Protein AF-A0A7S2K7Q4-F1 (afdb_monomer_lite)

Sequence (132 aa):
QRRAPSAAAPSRSGNSAGKLALTMEGGGFKSLTAFAGLTAGLLLSVEYPKSASLTELFKGVDMISSNSGGTWFAASLAYSEKFETVILNMTKNINESANILYDQILKPFIGNLSEPSNATPAANNGTNGTNG

Organism: NCBI:txid1333877

Radius of gyration: 25.03 Å; chains: 1; bounding box: 107×45×34 Å

InterPro domains:
  IPR002642 Lysophospholipase, catalytic domain [PF01735] (20-98)
  IPR016035 Acyl transferase/acyl hydrolase/lysophospholipase [SSF52151] (17-102)

Structure (mmCIF, N/CA/C/O backbone):
data_AF-A0A7S2K7Q4-F1
#
_entry.id   AF-A0A7S2K7Q4-F1
#
loop_
_atom_site.group_PDB
_atom_site.id
_atom_site.type_symbol
_atom_site.label_atom_id
_atom_site.label_alt_id
_atom_site.label_comp_id
_atom_site.label_asym_id
_atom_site.label_entity_id
_atom_site.label_seq_id
_atom_site.pdbx_PDB_ins_code
_atom_site.Cartn_x
_atom_site.Cartn_y
_atom_site.Cartn_z
_atom_site.occupancy
_atom_site.B_iso_or_equiv
_atom_site.auth_seq_id
_atom_site.auth_comp_id
_atom_site.auth_asym_id
_atom_site.auth_atom_id
_atom_site.pdbx_PDB_model_num
ATOM 1 N N . GLN A 1 1 ? -37.936 -31.068 -12.159 1.00 44.56 1 GLN A N 1
ATOM 2 C CA . GLN A 1 1 ? -36.715 -30.340 -11.751 1.00 44.56 1 GLN A CA 1
ATOM 3 C C . GLN A 1 1 ? -36.929 -29.796 -10.342 1.00 44.56 1 GLN A C 1
ATOM 5 O O . GLN A 1 1 ? -37.774 -28.931 -10.162 1.00 44.56 1 GLN A O 1
ATOM 10 N N . ARG A 1 2 ? -36.271 -30.368 -9.324 1.00 36.44 2 ARG A N 1
ATOM 11 C CA . ARG A 1 2 ? -36.389 -29.917 -7.925 1.00 36.44 2 ARG A CA 1
ATOM 12 C C . ARG A 1 2 ? -35.326 -28.843 -7.671 1.00 36.44 2 ARG A C 1
ATOM 14 O O . ARG A 1 2 ? -34.142 -29.138 -7.787 1.00 36.44 2 ARG A O 1
ATOM 21 N N . ARG A 1 3 ? -35.743 -27.607 -7.372 1.00 40.81 3 ARG A N 1
ATOM 22 C CA . ARG A 1 3 ? -34.853 -26.549 -6.866 1.00 40.81 3 ARG A CA 1
ATOM 23 C C . ARG A 1 3 ? -34.443 -26.910 -5.437 1.00 40.81 3 ARG A C 1
ATOM 25 O O . ARG A 1 3 ? -35.312 -27.160 -4.605 1.00 40.81 3 ARG A O 1
ATOM 32 N N . ALA A 1 4 ? -33.141 -26.957 -5.174 1.00 49.69 4 ALA A N 1
ATOM 33 C CA . ALA A 1 4 ? -32.619 -27.051 -3.818 1.00 49.69 4 ALA A CA 1
ATOM 34 C C . ALA A 1 4 ? -33.010 -25.787 -3.023 1.00 49.69 4 ALA A C 1
ATOM 36 O O . ALA A 1 4 ? -33.030 -24.696 -3.604 1.00 49.69 4 ALA A O 1
ATOM 37 N N . PRO A 1 5 ? -33.333 -25.900 -1.725 1.00 49.00 5 PRO A N 1
ATOM 38 C CA . PRO A 1 5 ? -33.548 -24.734 -0.883 1.00 49.00 5 PRO A CA 1
ATOM 39 C C . PRO A 1 5 ? -32.237 -23.951 -0.749 1.00 49.00 5 PRO A C 1
ATOM 41 O O . PRO A 1 5 ? -31.186 -24.517 -0.449 1.00 49.00 5 PRO A O 1
ATOM 44 N N . SER A 1 6 ? -32.316 -22.642 -0.992 1.00 51.69 6 SER A N 1
ATOM 45 C CA . SER A 1 6 ? -31.250 -21.684 -0.701 1.00 51.69 6 SER A CA 1
ATOM 46 C C . SER A 1 6 ? -30.900 -21.798 0.779 1.00 51.69 6 SER A C 1
ATOM 48 O O . SER A 1 6 ? -31.733 -21.477 1.626 1.00 51.69 6 SER A O 1
ATOM 50 N N . ALA A 1 7 ? -29.694 -22.272 1.094 1.00 52.69 7 ALA A N 1
ATOM 51 C CA . ALA A 1 7 ? -29.189 -22.264 2.458 1.00 52.69 7 ALA A CA 1
ATOM 52 C C . ALA A 1 7 ? -29.197 -20.814 2.958 1.00 52.69 7 ALA A C 1
ATOM 54 O O . ALA A 1 7 ? -28.501 -19.954 2.416 1.00 52.69 7 ALA A O 1
ATOM 55 N N . ALA A 1 8 ? -30.048 -20.532 3.942 1.00 51.97 8 ALA A N 1
ATOM 56 C CA . ALA A 1 8 ? -30.050 -19.262 4.641 1.00 51.97 8 ALA A CA 1
ATOM 57 C C . ALA A 1 8 ? -28.658 -19.050 5.250 1.00 51.97 8 ALA A C 1
ATOM 59 O O . ALA A 1 8 ? -28.123 -19.946 5.908 1.00 51.97 8 ALA A O 1
ATOM 60 N N . ALA A 1 9 ? -28.064 -17.882 5.002 1.00 57.69 9 ALA A N 1
ATOM 61 C CA . ALA A 1 9 ? -26.816 -17.498 5.640 1.00 57.69 9 ALA A CA 1
ATOM 62 C C . ALA A 1 9 ? -26.990 -17.589 7.169 1.00 57.69 9 ALA A C 1
ATOM 64 O O . ALA A 1 9 ? -28.010 -17.122 7.685 1.00 57.69 9 ALA A O 1
ATOM 65 N N . PRO A 1 10 ? -26.046 -18.202 7.903 1.00 47.94 10 PRO A N 1
ATOM 66 C CA . PRO A 1 10 ? -26.186 -18.377 9.339 1.00 47.94 10 PRO A CA 1
ATOM 67 C C . PRO A 1 10 ? -26.293 -17.008 10.018 1.00 47.94 10 PRO A C 1
ATOM 69 O O . PRO A 1 10 ? -25.402 -16.165 9.892 1.00 47.94 10 PRO A O 1
ATOM 72 N N . SER A 1 11 ? -27.390 -16.787 10.746 1.00 48.78 11 SER A N 1
ATOM 73 C CA . SER A 1 11 ? -27.552 -15.611 11.595 1.00 48.78 11 SER A CA 1
ATOM 74 C C . SER A 1 11 ? -26.473 -15.648 12.678 1.00 48.78 11 SER A C 1
ATOM 76 O O . SER A 1 11 ? -26.489 -16.535 13.535 1.00 48.78 11 SER A O 1
ATOM 78 N N . ARG A 1 12 ? -25.520 -14.710 12.641 1.00 52.50 12 ARG A N 1
ATOM 79 C CA . ARG A 1 12 ? -24.492 -14.551 13.680 1.00 52.50 12 ARG A CA 1
ATOM 80 C C . ARG A 1 12 ? -25.139 -14.059 14.979 1.00 52.50 12 ARG A C 1
ATOM 82 O O . ARG A 1 12 ? -25.158 -12.869 15.265 1.00 52.50 12 ARG A O 1
ATOM 89 N N . SER A 1 13 ? -25.686 -14.991 15.751 1.00 58.94 13 SER A N 1
ATOM 90 C CA . SER A 1 13 ? -26.012 -14.811 17.163 1.00 58.94 13 SER A CA 1
ATOM 91 C C . SER A 1 13 ? -24.811 -15.283 17.982 1.00 58.94 13 SER A C 1
ATOM 93 O O . SER A 1 13 ? -24.521 -16.477 18.025 1.00 58.94 13 SER A O 1
ATOM 95 N N . GLY A 1 14 ? -24.071 -14.337 18.564 1.00 44.91 14 GLY A N 1
ATOM 96 C CA . GLY A 1 14 ? -22.917 -14.612 19.420 1.00 44.91 14 GLY A CA 1
ATOM 97 C C . GLY A 1 14 ? -21.877 -13.499 19.346 1.00 44.91 14 GLY A C 1
ATOM 98 O O . GLY A 1 14 ? -21.158 -13.376 18.361 1.00 44.91 14 GLY A O 1
ATOM 99 N N . ASN A 1 15 ? -21.790 -12.694 20.402 1.00 55.94 15 ASN A N 1
ATOM 100 C CA . ASN A 1 15 ? -20.829 -11.606 20.571 1.00 55.94 15 ASN A CA 1
ATOM 101 C C . ASN A 1 15 ? -19.417 -12.150 20.879 1.00 55.94 15 ASN A C 1
ATOM 103 O O . ASN A 1 15 ? -18.877 -11.961 21.963 1.00 55.94 15 ASN A O 1
ATOM 107 N N . SER A 1 16 ? -18.839 -12.880 19.930 1.00 53.38 16 SER A N 1
ATOM 108 C CA . SER A 1 16 ? -17.393 -13.054 19.800 1.00 53.38 16 SER A CA 1
ATOM 109 C C . SER A 1 16 ? -17.029 -12.340 18.510 1.00 53.38 16 SER A C 1
ATOM 111 O O . SER A 1 16 ? -17.285 -12.853 17.424 1.00 53.38 16 SER A O 1
ATOM 113 N N . ALA A 1 17 ? -16.532 -11.106 18.623 1.00 67.44 17 ALA A N 1
ATOM 114 C CA . ALA A 1 17 ? -16.019 -10.364 17.480 1.00 67.44 17 ALA A CA 1
ATOM 115 C C . ALA A 1 17 ? -14.967 -11.246 16.788 1.00 67.44 17 ALA A C 1
ATOM 117 O O . ALA A 1 17 ? -13.890 -11.488 17.331 1.00 67.44 17 ALA A O 1
ATOM 118 N N . GLY A 1 18 ? -15.340 -11.851 15.658 1.00 78.81 18 GLY A N 1
ATOM 119 C CA . GLY A 1 18 ? -14.449 -12.734 14.920 1.00 78.81 18 GLY A CA 1
ATOM 120 C C . GLY A 1 18 ? -13.243 -11.934 14.452 1.00 78.81 18 GLY A C 1
ATOM 121 O O . GLY A 1 18 ? -13.416 -10.818 13.969 1.00 78.81 18 GLY A O 1
ATOM 122 N N . LYS A 1 19 ? -12.041 -12.500 14.595 1.00 89.88 19 LYS A N 1
ATOM 123 C CA . LYS A 1 19 ? -10.827 -11.837 14.123 1.00 89.88 19 LYS A CA 1
ATOM 124 C C . LYS A 1 19 ? -10.813 -11.789 12.599 1.00 89.88 19 LYS A C 1
ATOM 126 O O . LYS A 1 19 ? -11.023 -12.824 11.960 1.00 89.88 19 LYS A O 1
ATOM 131 N N . LEU A 1 20 ? -10.560 -10.621 12.020 1.00 92.62 20 LEU A N 1
ATOM 132 C CA . LEU A 1 20 ? -10.433 -10.462 10.573 1.00 92.62 20 LEU A CA 1
ATOM 133 C C . LEU A 1 20 ? -8.966 -10.618 10.170 1.00 92.62 20 LEU A C 1
ATOM 135 O O . LEU A 1 20 ? -8.091 -9.911 10.667 1.00 92.62 20 LEU A O 1
ATOM 139 N N . ALA A 1 21 ? -8.704 -11.536 9.241 1.00 93.69 21 ALA A N 1
ATOM 140 C CA . ALA A 1 21 ? -7.383 -11.734 8.662 1.00 93.69 21 ALA A CA 1
ATOM 141 C C . ALA A 1 21 ? -7.373 -11.306 7.189 1.00 93.69 21 ALA A C 1
ATOM 143 O O . ALA A 1 21 ? -8.213 -11.750 6.405 1.00 93.69 21 ALA A O 1
ATOM 144 N N . LEU A 1 22 ? -6.403 -10.474 6.815 1.00 92.56 22 LEU A N 1
ATOM 145 C CA . LEU A 1 22 ? -6.111 -10.091 5.438 1.00 92.56 22 LEU A CA 1
ATOM 146 C C . LEU A 1 22 ? -4.978 -10.969 4.897 1.00 92.56 22 LEU A C 1
ATOM 148 O O . LEU A 1 22 ? -3.885 -11.001 5.461 1.00 92.56 22 LEU A O 1
ATOM 152 N N . THR A 1 23 ? -5.225 -11.669 3.793 1.00 95.00 23 THR A N 1
ATOM 153 C CA . THR A 1 23 ? -4.233 -12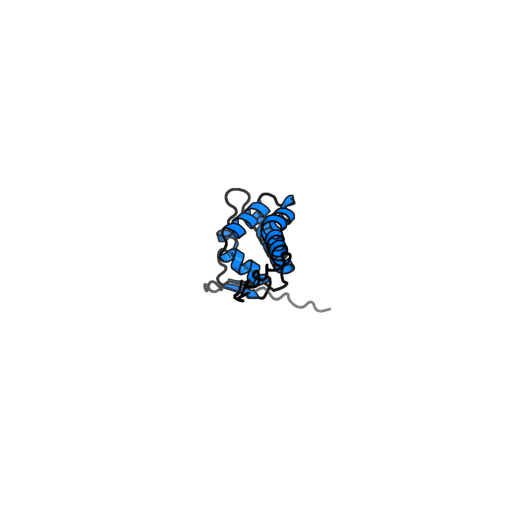.534 3.138 1.00 95.00 23 THR A CA 1
ATOM 154 C C . THR A 1 23 ? -3.829 -11.960 1.785 1.00 95.00 23 THR A C 1
ATOM 156 O O . THR A 1 23 ? -4.695 -11.703 0.950 1.00 95.00 23 THR A O 1
ATOM 159 N N . MET A 1 24 ? -2.529 -11.790 1.548 1.00 93.62 24 MET A N 1
ATOM 160 C CA . MET A 1 24 ? -1.989 -11.180 0.329 1.00 93.62 24 MET A CA 1
ATOM 161 C C . MET A 1 24 ? -1.025 -12.128 -0.380 1.00 93.62 24 MET A C 1
ATOM 163 O O . MET A 1 24 ? 0.064 -12.423 0.117 1.00 93.62 24 MET A O 1
ATOM 167 N N . GLU A 1 25 ? -1.436 -12.603 -1.552 1.00 95.81 25 GLU A N 1
ATOM 168 C CA . GLU A 1 25 ? -0.660 -13.536 -2.368 1.00 95.81 25 GLU A CA 1
ATOM 169 C C . GLU A 1 25 ? 0.548 -12.865 -3.036 1.00 95.81 25 GLU A C 1
ATOM 171 O O . GLU A 1 25 ? 0.514 -11.713 -3.468 1.00 95.81 25 GLU A O 1
ATOM 176 N N . GLY A 1 26 ? 1.632 -13.617 -3.156 1.00 93.62 26 GLY A N 1
ATOM 177 C CA . GLY A 1 26 ? 2.845 -13.253 -3.856 1.00 93.62 26 GLY A CA 1
ATOM 178 C C . GLY A 1 26 ? 2.689 -13.125 -5.369 1.00 93.62 26 GLY A C 1
ATOM 179 O O . GLY A 1 26 ? 1.764 -13.627 -5.991 1.00 93.62 26 GLY A O 1
ATOM 180 N N . GLY A 1 27 ? 3.651 -12.438 -5.979 1.00 94.12 27 GLY A N 1
ATOM 181 C CA . GLY A 1 27 ? 3.699 -12.233 -7.430 1.00 94.12 27 GLY A CA 1
ATOM 182 C C . GLY A 1 27 ? 4.703 -11.162 -7.849 1.00 94.12 27 GLY A C 1
ATOM 183 O O . GLY A 1 27 ? 4.473 -10.451 -8.825 1.00 94.12 27 GLY A O 1
ATOM 184 N N . GLY A 1 28 ? 5.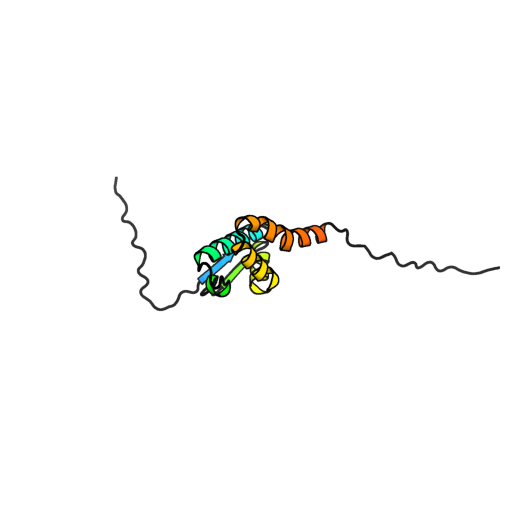770 -10.973 -7.063 1.00 92.69 28 GLY A N 1
ATOM 185 C CA . GLY A 1 28 ? 6.735 -9.883 -7.240 1.00 92.69 28 GLY A CA 1
ATOM 186 C C . GLY A 1 28 ? 6.069 -8.506 -7.350 1.00 92.69 28 GLY A C 1
ATOM 187 O O . GLY A 1 28 ? 5.089 -8.213 -6.660 1.00 92.69 28 GLY A O 1
ATOM 188 N N . PHE A 1 29 ? 6.566 -7.676 -8.271 1.00 92.69 29 PHE A N 1
ATOM 189 C CA . PHE A 1 29 ? 6.026 -6.334 -8.516 1.00 92.69 29 PHE A CA 1
ATOM 190 C C . PHE A 1 29 ? 4.576 -6.320 -8.997 1.00 92.69 29 PHE A C 1
ATOM 192 O O . PHE A 1 29 ? 3.869 -5.348 -8.746 1.00 92.69 29 PHE A O 1
ATOM 199 N N . LYS A 1 30 ? 4.095 -7.387 -9.647 1.00 93.62 30 LYS A N 1
ATOM 200 C CA . LYS A 1 30 ? 2.696 -7.471 -10.086 1.00 93.62 30 LYS A CA 1
ATOM 201 C C . LYS A 1 30 ? 1.744 -7.504 -8.889 1.00 93.62 30 LYS A C 1
ATOM 203 O O . LYS A 1 30 ? 0.759 -6.779 -8.871 1.00 93.62 30 LYS A O 1
ATOM 208 N N . SER A 1 31 ? 2.059 -8.318 -7.883 1.00 94.81 31 SER A N 1
ATOM 209 C CA . SER A 1 31 ? 1.274 -8.383 -6.644 1.00 94.81 31 SER A CA 1
ATOM 210 C C . SER A 1 31 ? 1.337 -7.054 -5.880 1.00 94.81 31 SER A C 1
ATOM 212 O O . SER A 1 31 ? 0.299 -6.492 -5.536 1.00 94.81 31 SER A O 1
ATOM 214 N N . LEU A 1 32 ? 2.537 -6.477 -5.731 1.00 94.88 32 LEU A N 1
ATOM 215 C CA . LEU A 1 32 ? 2.713 -5.176 -5.076 1.00 94.88 32 LEU A CA 1
ATOM 216 C C . LEU A 1 32 ? 1.888 -4.067 -5.744 1.00 94.88 32 LEU A C 1
ATOM 218 O O . LEU A 1 32 ? 1.196 -3.316 -5.061 1.00 94.88 32 LEU A O 1
ATOM 222 N N . THR A 1 33 ? 1.946 -3.970 -7.074 1.00 95.06 33 THR A N 1
ATOM 223 C CA . THR A 1 33 ? 1.214 -2.943 -7.833 1.00 95.06 33 THR A CA 1
ATOM 224 C C . THR A 1 33 ? -0.295 -3.146 -7.772 1.00 95.06 33 THR A C 1
ATOM 226 O O . THR A 1 33 ? -1.026 -2.173 -7.590 1.00 95.06 33 THR A O 1
ATOM 229 N N . ALA A 1 34 ? -0.765 -4.395 -7.845 1.00 95.62 34 ALA A N 1
ATOM 230 C CA . ALA A 1 34 ? -2.181 -4.719 -7.715 1.00 95.62 34 ALA A CA 1
ATOM 231 C C . ALA A 1 34 ? -2.736 -4.319 -6.340 1.00 95.62 34 ALA A C 1
ATOM 233 O O . ALA A 1 34 ? -3.760 -3.641 -6.273 1.00 95.62 34 ALA A O 1
ATOM 234 N N . PHE A 1 35 ? -2.051 -4.673 -5.247 1.00 96.31 35 PHE A N 1
ATOM 235 C CA . PHE A 1 35 ? -2.498 -4.308 -3.900 1.00 96.31 35 PHE A CA 1
ATOM 236 C C . PHE A 1 35 ? -2.394 -2.806 -3.625 1.00 96.31 35 PHE A C 1
ATOM 238 O O . PHE A 1 35 ? -3.295 -2.249 -3.000 1.00 96.31 35 PHE A O 1
ATOM 245 N N . ALA A 1 36 ? -1.367 -2.126 -4.143 1.00 95.31 36 ALA A N 1
ATOM 246 C CA . ALA A 1 36 ? -1.260 -0.670 -4.057 1.00 95.31 36 ALA A CA 1
ATOM 247 C C . ALA A 1 36 ? -2.427 0.035 -4.765 1.00 95.31 36 ALA A C 1
ATOM 249 O O . ALA A 1 36 ? -3.068 0.909 -4.181 1.00 95.31 36 ALA A O 1
ATOM 250 N N . GLY A 1 37 ? -2.750 -0.383 -5.993 1.00 94.56 37 GLY A N 1
ATOM 251 C CA . GLY A 1 37 ? -3.884 0.154 -6.745 1.00 94.56 37 GLY A CA 1
ATOM 252 C C . GLY A 1 37 ? -5.227 -0.139 -6.073 1.00 94.56 37 GLY A C 1
ATOM 253 O O . GLY A 1 37 ? -6.052 0.761 -5.942 1.00 94.56 37 GLY A O 1
ATOM 254 N N . LEU A 1 38 ? -5.426 -1.367 -5.583 1.00 94.25 38 LEU A N 1
ATOM 255 C CA . LEU A 1 38 ? -6.638 -1.757 -4.859 1.00 94.25 38 LEU A CA 1
ATOM 256 C C . LEU A 1 38 ? -6.814 -0.936 -3.577 1.00 94.25 38 LEU A C 1
ATOM 258 O O . LEU A 1 38 ? -7.904 -0.440 -3.317 1.00 94.25 38 LEU A O 1
ATOM 262 N N . THR A 1 39 ? -5.741 -0.727 -2.817 1.00 93.75 39 THR A N 1
ATOM 263 C CA . THR A 1 39 ? -5.758 0.088 -1.593 1.00 93.75 39 THR A CA 1
ATOM 264 C C . THR A 1 39 ? -6.102 1.545 -1.902 1.00 93.75 39 THR A C 1
ATOM 266 O O . THR A 1 39 ? -6.996 2.104 -1.271 1.00 93.75 39 THR A O 1
ATOM 269 N N . ALA A 1 40 ? -5.463 2.146 -2.912 1.00 92.44 40 ALA A N 1
ATOM 270 C CA . ALA A 1 40 ? -5.764 3.514 -3.337 1.00 92.44 40 ALA A CA 1
ATOM 271 C C . ALA A 1 40 ? -7.212 3.664 -3.844 1.00 92.44 40 ALA A C 1
ATOM 273 O O . ALA A 1 40 ? -7.892 4.634 -3.520 1.00 92.44 40 ALA A O 1
ATOM 274 N N . GLY A 1 41 ? -7.715 2.680 -4.595 1.00 91.06 41 GLY A N 1
ATOM 275 C CA . GLY A 1 41 ? -9.103 2.653 -5.056 1.00 91.06 41 GLY A CA 1
ATOM 276 C C . GLY A 1 41 ? -10.110 2.505 -3.912 1.00 91.06 41 GLY A C 1
ATOM 277 O O . GLY A 1 41 ? -11.124 3.198 -3.896 1.00 91.06 41 GLY A O 1
ATOM 278 N N . LEU A 1 42 ? -9.827 1.654 -2.921 1.00 90.69 42 LEU A N 1
ATOM 279 C CA . LEU A 1 42 ? -10.683 1.502 -1.742 1.00 90.69 42 LEU A CA 1
ATOM 280 C C . LEU A 1 42 ? -10.700 2.767 -0.881 1.00 90.69 42 LEU A C 1
ATOM 282 O O . LEU A 1 42 ? -11.766 3.141 -0.396 1.00 90.69 42 LEU A O 1
ATOM 286 N N . LEU A 1 43 ? -9.577 3.477 -0.743 1.00 89.06 43 LEU A N 1
ATOM 287 C CA . LEU A 1 43 ? -9.537 4.749 -0.012 1.00 89.06 43 LEU A CA 1
ATOM 288 C C . LEU A 1 43 ? -10.486 5.808 -0.591 1.00 89.06 43 LEU A C 1
ATOM 290 O O . LEU A 1 43 ? -11.034 6.600 0.172 1.00 89.06 43 LEU A O 1
ATOM 294 N N . LEU A 1 44 ? -10.746 5.795 -1.904 1.00 84.38 44 LEU A N 1
ATOM 295 C CA . LEU A 1 44 ? -11.756 6.668 -2.519 1.00 84.38 44 LEU A CA 1
ATOM 296 C C . LEU A 1 44 ? -13.174 6.379 -2.014 1.00 84.38 44 LEU A C 1
ATOM 298 O O . LEU A 1 44 ? -14.001 7.286 -1.954 1.00 84.38 44 LEU A O 1
ATOM 302 N N . SER A 1 45 ? -13.455 5.118 -1.677 1.00 79.50 45 SER A N 1
ATOM 303 C CA . SER A 1 45 ? -14.776 4.670 -1.231 1.00 79.50 45 SER A CA 1
ATOM 304 C C . SER A 1 45 ? -15.020 4.876 0.263 1.00 79.50 45 SER A C 1
ATOM 306 O O . SER A 1 45 ? -16.174 5.008 0.663 1.00 79.50 45 SER A O 1
ATOM 308 N N . VAL A 1 46 ? -13.956 4.909 1.079 1.00 71.50 46 VAL A N 1
ATOM 309 C CA . VAL A 1 46 ? -14.073 4.943 2.546 1.00 71.50 46 VAL A CA 1
ATOM 310 C C . VAL A 1 46 ? -14.386 6.340 3.078 1.00 71.50 46 VAL A C 1
ATOM 312 O O . VAL A 1 46 ? -15.082 6.415 4.076 1.00 71.50 46 VAL A O 1
ATOM 315 N N . GLU A 1 47 ? -13.974 7.428 2.414 1.00 55.03 47 GLU A N 1
ATOM 316 C CA . GLU A 1 47 ? -14.502 8.789 2.636 1.00 55.03 47 GLU A CA 1
ATOM 317 C C . GLU A 1 47 ? -13.784 9.799 1.719 1.00 55.03 47 GLU A C 1
ATOM 319 O O . GLU A 1 47 ? -12.605 10.112 1.891 1.00 55.03 47 GLU A O 1
ATOM 324 N N . TYR A 1 48 ? -14.505 10.371 0.757 1.00 46.97 48 TYR A N 1
ATOM 325 C CA . TYR A 1 48 ? -14.050 11.522 -0.030 1.00 46.97 48 TYR A CA 1
ATOM 326 C C . TYR A 1 48 ? -14.591 12.815 0.627 1.00 46.97 48 TYR A C 1
ATOM 328 O O . TYR A 1 48 ? -15.794 12.854 0.889 1.00 46.97 48 TYR A O 1
ATOM 336 N N . PRO A 1 49 ? -13.833 13.915 0.870 1.00 55.59 49 PRO A N 1
ATOM 337 C CA . PRO A 1 49 ? -12.390 14.144 0.780 1.00 55.59 49 PRO A CA 1
ATOM 338 C C . PRO A 1 49 ? -11.798 14.815 2.051 1.00 55.59 49 PRO A C 1
ATOM 340 O O . PRO A 1 49 ? -11.028 15.768 1.930 1.00 55.59 49 PRO A O 1
ATOM 343 N N . LYS A 1 50 ? -12.172 14.418 3.277 1.00 56.97 50 LYS A N 1
ATOM 344 C CA . LYS A 1 50 ? -11.660 15.109 4.487 1.00 56.97 50 LYS A CA 1
ATOM 345 C C . LYS A 1 50 ? -10.465 14.438 5.165 1.00 56.97 50 LYS A C 1
ATOM 347 O O . LYS A 1 50 ? -9.679 15.158 5.776 1.00 56.97 50 LYS A O 1
ATOM 352 N N . SER A 1 51 ? -10.258 13.130 4.988 1.00 63.06 51 SER A N 1
ATOM 353 C CA . SER A 1 51 ? -9.106 12.428 5.581 1.00 63.06 51 SER A CA 1
ATOM 354 C C . SER A 1 51 ? -9.023 10.960 5.141 1.00 63.06 51 SER A C 1
ATOM 356 O O . SER A 1 51 ? -9.314 10.063 5.928 1.00 63.06 51 SER A O 1
ATOM 358 N N . ALA A 1 52 ? -8.616 10.694 3.893 1.00 70.94 52 ALA A N 1
ATOM 359 C CA . ALA A 1 52 ? -8.254 9.333 3.485 1.00 70.94 52 ALA A CA 1
ATOM 360 C C . ALA A 1 52 ? -7.148 8.810 4.421 1.00 70.94 52 ALA A C 1
ATOM 362 O O . ALA A 1 52 ? -6.085 9.423 4.518 1.00 70.94 52 ALA A O 1
ATOM 363 N N . SER A 1 53 ? -7.427 7.719 5.134 1.00 83.81 53 SER A N 1
ATOM 364 C CA . SER A 1 53 ? -6.566 7.170 6.182 1.00 83.81 53 SER A CA 1
ATOM 365 C C . SER A 1 53 ? -6.451 5.663 6.014 1.00 83.81 53 SER A C 1
ATOM 367 O O . SER A 1 53 ? -7.458 4.951 6.023 1.00 83.81 53 SER A O 1
ATOM 369 N N . LEU A 1 54 ? -5.219 5.165 5.888 1.00 87.31 54 LEU A N 1
ATOM 370 C CA . LEU A 1 54 ? -4.962 3.725 5.847 1.00 87.31 54 LEU A CA 1
ATOM 371 C C . LEU A 1 54 ? -5.369 3.058 7.164 1.00 87.31 54 LEU A C 1
ATOM 373 O O . LEU A 1 54 ? -5.892 1.949 7.148 1.00 87.31 54 LEU A O 1
ATOM 377 N N . THR A 1 55 ? -5.222 3.756 8.291 1.00 87.19 55 THR A N 1
ATOM 378 C CA . THR A 1 55 ? -5.660 3.270 9.605 1.00 87.19 55 THR A CA 1
ATOM 379 C C . THR A 1 55 ? -7.156 2.986 9.639 1.00 87.19 55 THR A C 1
ATOM 381 O O . THR A 1 55 ? -7.565 1.956 10.167 1.00 87.19 55 THR A O 1
ATOM 384 N N . GLU A 1 56 ? -7.980 3.863 9.060 1.00 86.19 56 GLU A N 1
ATOM 385 C CA . GLU A 1 56 ? -9.425 3.619 8.984 1.00 86.19 56 GLU A CA 1
ATOM 386 C C . GLU A 1 56 ? -9.760 2.542 7.944 1.00 86.19 56 GLU A C 1
ATOM 388 O O . GLU A 1 56 ? -10.615 1.701 8.206 1.00 86.19 56 GLU A O 1
ATOM 393 N N . LEU A 1 57 ? -9.043 2.488 6.813 1.00 88.94 57 LEU A N 1
ATOM 394 C CA . LEU A 1 57 ? -9.234 1.432 5.811 1.00 88.94 57 LEU A CA 1
ATOM 395 C C . LEU A 1 57 ? -8.960 0.026 6.373 1.00 88.94 57 LEU A C 1
ATOM 397 O O . LEU A 1 57 ? -9.693 -0.912 6.067 1.00 88.94 57 LEU A O 1
ATOM 401 N N . PHE A 1 58 ? -7.915 -0.129 7.187 1.00 89.81 58 PHE A N 1
ATOM 402 C CA . PHE A 1 58 ? -7.533 -1.410 7.792 1.00 89.81 58 PHE A CA 1
ATOM 403 C C . PHE A 1 58 ? -8.074 -1.590 9.215 1.00 89.81 58 PHE A C 1
ATOM 405 O O . PHE A 1 58 ? -7.678 -2.516 9.927 1.00 89.81 58 PHE A O 1
ATOM 412 N N . LYS A 1 59 ? -9.004 -0.734 9.645 1.00 88.62 59 LYS A N 1
ATOM 413 C CA . LYS A 1 59 ? -9.602 -0.813 10.974 1.00 88.62 59 LYS A CA 1
ATOM 414 C C . LYS A 1 59 ? -10.333 -2.134 11.158 1.00 88.62 59 LYS A C 1
ATOM 416 O O . LYS A 1 59 ? -11.211 -2.501 10.383 1.00 88.62 59 LYS A O 1
ATOM 421 N N . GLY A 1 60 ? -9.972 -2.840 12.223 1.00 88.44 60 GLY A N 1
ATOM 422 C CA . GLY A 1 60 ? -10.528 -4.153 12.531 1.00 88.44 60 GLY A CA 1
ATOM 423 C C . GLY A 1 60 ? -9.851 -5.313 11.804 1.00 88.44 60 GLY A C 1
ATOM 424 O O . GLY A 1 60 ? -10.285 -6.438 12.006 1.00 88.44 60 GLY A O 1
ATOM 425 N N . VAL A 1 61 ? -8.800 -5.086 11.003 1.00 91.94 61 VAL A N 1
ATOM 426 C CA . VAL A 1 61 ? -7.910 -6.164 10.546 1.00 91.94 61 VAL A CA 1
ATOM 427 C C . VAL A 1 61 ? -6.960 -6.526 11.686 1.00 91.94 61 VAL A C 1
ATOM 429 O O . VAL A 1 61 ? -6.076 -5.753 12.043 1.00 91.94 61 VAL A O 1
ATOM 432 N N . ASP A 1 62 ? -7.133 -7.717 12.254 1.00 92.69 62 ASP A N 1
ATOM 433 C CA . ASP A 1 62 ? -6.326 -8.211 13.374 1.00 92.69 62 ASP A CA 1
ATOM 434 C C . ASP A 1 62 ? -5.025 -8.879 12.921 1.00 92.69 62 ASP A C 1
ATOM 436 O O . ASP A 1 62 ? -4.068 -8.989 13.688 1.00 92.69 62 ASP A O 1
ATOM 440 N N . MET A 1 63 ? -5.004 -9.404 11.694 1.00 92.88 63 MET A N 1
ATOM 441 C CA . MET A 1 63 ? -3.882 -10.181 11.181 1.00 92.88 63 MET A CA 1
ATOM 442 C C . MET A 1 63 ? -3.663 -9.926 9.697 1.00 92.88 63 MET A C 1
ATOM 444 O O . MET A 1 63 ? -4.603 -9.951 8.907 1.00 92.88 63 MET A O 1
ATOM 448 N N . ILE A 1 64 ? -2.399 -9.765 9.314 1.00 93.31 64 ILE A N 1
ATOM 449 C CA . ILE A 1 64 ? -1.974 -9.715 7.919 1.00 93.31 64 ILE A CA 1
ATOM 450 C C . ILE A 1 64 ? -1.057 -10.912 7.655 1.00 93.31 64 ILE A C 1
ATOM 452 O O . ILE A 1 64 ? -0.033 -11.075 8.314 1.00 93.31 64 ILE A O 1
ATOM 456 N N . SER A 1 65 ? -1.422 -11.749 6.686 1.00 94.56 65 SER A N 1
ATOM 457 C CA . SER A 1 65 ? -0.592 -12.845 6.181 1.00 94.56 65 SER A CA 1
ATOM 458 C C . SER A 1 65 ? -0.203 -12.555 4.737 1.00 94.56 65 SER A C 1
ATOM 460 O O . SER A 1 65 ? -1.038 -12.145 3.933 1.00 94.56 65 SER A O 1
ATOM 462 N N . SER A 1 66 ? 1.070 -12.728 4.392 1.00 93.38 66 SER A N 1
ATOM 463 C CA . SER A 1 66 ? 1.554 -12.449 3.040 1.00 93.38 66 SER A CA 1
ATOM 464 C C . SER A 1 66 ? 2.763 -13.302 2.678 1.00 93.38 66 SER A C 1
ATOM 466 O O . SER A 1 66 ? 3.491 -13.754 3.562 1.00 93.38 66 SER A O 1
ATOM 468 N N . ASN A 1 67 ? 2.998 -13.499 1.380 1.00 91.94 67 ASN A N 1
ATOM 469 C CA . ASN A 1 67 ? 4.211 -14.139 0.871 1.00 91.94 67 ASN A CA 1
ATOM 470 C C . ASN A 1 67 ? 4.790 -13.398 -0.352 1.00 91.94 67 ASN A C 1
ATOM 472 O O . ASN A 1 67 ? 4.082 -12.709 -1.088 1.00 91.94 67 ASN A O 1
ATOM 476 N N . SER A 1 68 ? 6.102 -13.552 -0.583 1.00 92.88 68 SER A N 1
ATOM 477 C CA . SER A 1 68 ? 6.826 -13.015 -1.751 1.00 92.88 68 SER A CA 1
ATOM 478 C C . SER A 1 68 ? 6.506 -11.525 -2.017 1.00 92.88 68 SER A C 1
ATOM 480 O O . SER A 1 68 ? 6.675 -10.694 -1.131 1.00 92.88 68 SER A O 1
ATOM 482 N N . GLY A 1 69 ? 6.033 -11.165 -3.215 1.00 87.25 69 GLY A N 1
ATOM 483 C CA . GLY A 1 69 ? 5.675 -9.783 -3.573 1.00 87.25 69 GLY A CA 1
ATOM 484 C C . GLY A 1 69 ? 4.578 -9.155 -2.699 1.00 87.25 69 GLY A C 1
ATOM 485 O O . GLY A 1 69 ? 4.611 -7.949 -2.463 1.00 87.25 69 GLY A O 1
ATOM 486 N N . GLY A 1 70 ? 3.664 -9.962 -2.149 1.00 87.50 70 GLY A N 1
ATOM 487 C CA . GLY A 1 70 ? 2.658 -9.493 -1.194 1.00 87.50 70 GLY A CA 1
ATOM 488 C C . GLY A 1 70 ? 3.293 -9.046 0.123 1.00 87.50 70 GLY A C 1
ATOM 489 O O . GLY A 1 70 ? 2.824 -8.095 0.742 1.00 87.50 70 GLY A O 1
ATOM 490 N N . THR A 1 71 ? 4.413 -9.663 0.515 1.00 91.62 71 THR A N 1
ATOM 491 C CA . THR A 1 71 ? 5.198 -9.254 1.688 1.00 91.62 71 THR A CA 1
ATOM 492 C C . THR A 1 71 ? 5.848 -7.894 1.485 1.00 91.62 71 THR A C 1
ATOM 494 O O . THR A 1 71 ? 5.888 -7.104 2.424 1.00 91.62 71 THR A O 1
ATOM 497 N N . TRP A 1 72 ? 6.302 -7.571 0.270 1.00 92.06 72 TRP A N 1
ATOM 498 C CA . TRP A 1 72 ? 6.844 -6.240 -0.017 1.00 92.06 72 TRP A CA 1
ATOM 499 C C . TRP A 1 72 ? 5.788 -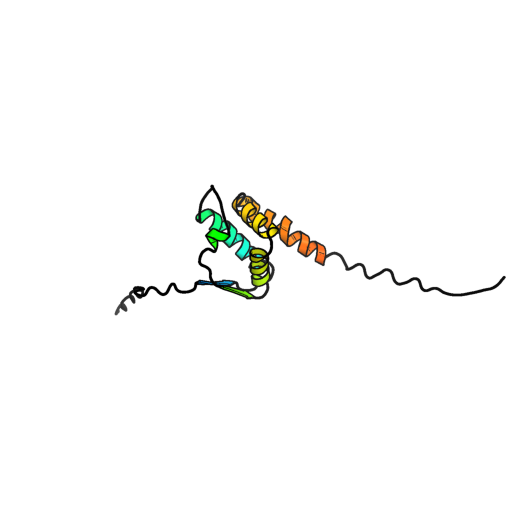5.154 0.171 1.00 92.06 72 TRP A C 1
ATOM 501 O O . TRP A 1 72 ? 6.082 -4.128 0.780 1.00 92.06 72 TRP A O 1
ATOM 511 N N . PHE A 1 73 ? 4.554 -5.393 -0.281 1.00 94.38 73 PHE A N 1
ATOM 512 C CA . PHE A 1 73 ? 3.440 -4.484 -0.020 1.00 94.38 73 PHE A CA 1
ATOM 513 C C . PHE A 1 73 ? 3.102 -4.417 1.478 1.00 94.38 73 PHE A C 1
ATOM 515 O O . PHE A 1 73 ? 3.091 -3.326 2.039 1.00 94.38 73 PHE A O 1
ATOM 522 N N . ALA A 1 74 ? 2.903 -5.565 2.140 1.00 92.75 74 ALA A N 1
ATOM 523 C CA . ALA A 1 74 ? 2.549 -5.641 3.562 1.00 92.75 74 ALA A CA 1
ATOM 524 C C . ALA A 1 74 ? 3.543 -4.896 4.460 1.00 92.75 74 ALA A C 1
ATOM 526 O O . ALA A 1 74 ? 3.153 -4.117 5.325 1.00 92.75 74 ALA A O 1
ATOM 527 N N . ALA A 1 75 ? 4.838 -5.133 4.239 1.00 92.75 75 ALA A N 1
ATOM 528 C CA . ALA A 1 75 ? 5.905 -4.524 5.016 1.00 92.75 75 ALA A CA 1
ATOM 529 C C . ALA A 1 75 ? 6.029 -3.026 4.718 1.00 92.75 75 ALA A C 1
ATOM 531 O O . ALA A 1 75 ? 6.217 -2.236 5.638 1.00 92.75 75 ALA A O 1
ATOM 532 N N . SER A 1 76 ? 5.883 -2.623 3.451 1.00 92.69 76 SER A N 1
ATOM 533 C CA . SER A 1 76 ? 5.917 -1.202 3.085 1.00 92.69 76 SER A CA 1
ATOM 534 C C . SER A 1 76 ? 4.747 -0.446 3.712 1.00 92.69 76 SER A C 1
ATOM 536 O O . SER A 1 76 ? 4.937 0.640 4.244 1.00 92.69 76 SER A O 1
ATOM 538 N N . LEU A 1 77 ? 3.558 -1.050 3.718 1.00 90.94 77 LEU A N 1
ATOM 539 C CA . LEU A 1 77 ? 2.371 -0.494 4.355 1.00 90.94 77 LEU A CA 1
ATOM 540 C C . LEU A 1 77 ? 2.535 -0.364 5.879 1.00 90.94 77 LEU A C 1
ATOM 542 O O . LEU A 1 77 ? 2.123 0.638 6.448 1.00 90.94 77 LEU A O 1
ATOM 546 N N . ALA A 1 78 ? 3.138 -1.359 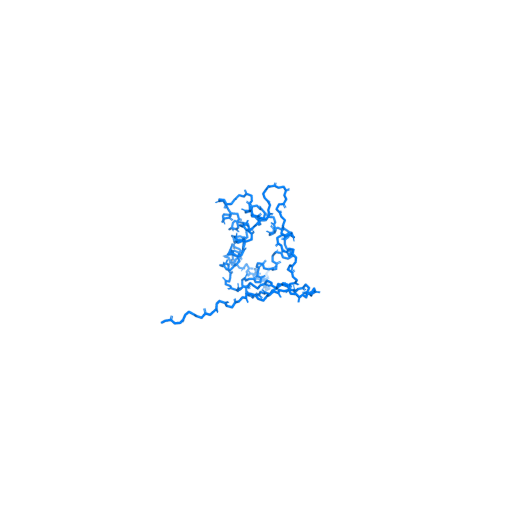6.535 1.00 89.06 78 ALA A N 1
ATOM 547 C CA . ALA A 1 78 ? 3.279 -1.379 7.991 1.00 89.06 78 ALA A CA 1
ATOM 548 C C . ALA A 1 78 ? 4.411 -0.484 8.527 1.00 89.06 78 ALA A C 1
ATOM 550 O O . ALA A 1 78 ? 4.336 -0.040 9.670 1.00 89.06 78 ALA A O 1
ATOM 551 N N . TYR A 1 79 ? 5.467 -0.249 7.738 1.00 90.94 79 TYR A N 1
ATOM 552 C CA . TYR A 1 79 ? 6.715 0.343 8.242 1.00 90.94 79 TYR A CA 1
ATOM 553 C C . TYR A 1 79 ? 7.257 1.527 7.428 1.00 90.94 79 TYR A C 1
ATOM 555 O O . TYR A 1 79 ? 8.304 2.065 7.785 1.00 90.94 79 TYR A O 1
ATOM 563 N N . SER A 1 80 ? 6.609 1.944 6.334 1.00 92.69 80 SER A N 1
ATOM 564 C CA . SER A 1 80 ? 7.109 3.034 5.486 1.00 92.69 80 SER A CA 1
ATOM 565 C C . SER A 1 80 ? 6.111 4.183 5.353 1.00 92.69 80 SER A C 1
ATOM 567 O O . SER A 1 80 ? 5.203 4.147 4.525 1.00 92.69 80 SER A O 1
ATOM 569 N N . GLU A 1 81 ? 6.372 5.277 6.072 1.00 92.50 81 GLU A N 1
ATOM 570 C CA . GLU A 1 81 ? 5.630 6.544 5.934 1.00 92.50 81 GLU A CA 1
ATOM 571 C C . GLU A 1 81 ? 5.691 7.100 4.498 1.00 92.50 81 GLU A C 1
ATOM 573 O O . GLU A 1 81 ? 4.727 7.670 3.976 1.00 92.50 81 GLU A O 1
ATOM 578 N N . LYS A 1 82 ? 6.825 6.887 3.809 1.00 93.12 82 LYS A N 1
ATOM 579 C CA . LYS A 1 82 ? 6.973 7.235 2.390 1.00 93.12 82 LYS A CA 1
ATOM 580 C C . LYS A 1 82 ? 5.973 6.457 1.535 1.00 93.12 82 LYS A C 1
ATOM 582 O O . LYS A 1 82 ? 5.345 7.041 0.656 1.00 93.12 82 LYS A O 1
ATOM 587 N N . PHE A 1 83 ? 5.837 5.152 1.766 1.00 93.69 83 PHE A N 1
ATOM 588 C CA . PHE A 1 83 ? 4.914 4.318 1.000 1.00 93.69 83 PHE A CA 1
ATOM 589 C C . PHE A 1 83 ? 3.453 4.686 1.277 1.00 93.69 83 PHE A C 1
ATOM 591 O O . PHE A 1 83 ? 2.670 4.799 0.337 1.00 93.69 83 PHE A O 1
ATOM 598 N N . GLU A 1 84 ? 3.097 4.965 2.531 1.00 93.12 84 GLU A N 1
ATOM 599 C CA . GLU A 1 84 ? 1.786 5.526 2.880 1.00 93.12 84 GLU A CA 1
ATOM 600 C C . GLU A 1 84 ? 1.502 6.814 2.096 1.00 93.12 84 GLU A C 1
ATOM 602 O O . GLU A 1 84 ? 0.474 6.923 1.425 1.00 93.12 84 GLU A O 1
ATOM 607 N N . THR A 1 85 ? 2.449 7.755 2.085 1.00 93.38 85 THR A N 1
ATOM 608 C CA . THR A 1 85 ? 2.318 9.013 1.334 1.00 93.38 85 THR A CA 1
ATOM 609 C C . THR A 1 85 ? 2.100 8.764 -0.162 1.00 93.38 85 THR A C 1
ATOM 611 O O . THR A 1 85 ? 1.279 9.438 -0.789 1.00 93.38 85 THR A O 1
ATOM 614 N N . VAL A 1 86 ? 2.784 7.772 -0.743 1.00 94.94 86 VAL A N 1
ATOM 615 C CA . VAL A 1 86 ? 2.584 7.354 -2.141 1.00 94.94 86 VAL A CA 1
ATOM 616 C C . VAL A 1 86 ? 1.151 6.872 -2.371 1.00 94.94 86 VAL A C 1
ATOM 618 O O . VAL A 1 86 ? 0.502 7.363 -3.291 1.00 94.94 86 VAL A O 1
ATOM 621 N N . ILE A 1 87 ? 0.624 5.978 -1.529 1.00 94.06 87 ILE A N 1
ATOM 622 C CA . ILE A 1 87 ? -0.751 5.459 -1.652 1.00 94.06 87 ILE A CA 1
ATOM 623 C C . ILE A 1 87 ? -1.793 6.580 -1.509 1.00 94.06 87 ILE A C 1
ATOM 625 O O . ILE A 1 87 ? -2.753 6.659 -2.283 1.00 94.06 87 ILE A O 1
ATOM 629 N N . LEU A 1 88 ? -1.592 7.498 -0.563 1.00 92.06 88 LEU A N 1
ATOM 630 C CA . LEU A 1 88 ? -2.468 8.658 -0.392 1.00 92.06 88 LEU A CA 1
ATOM 631 C C . LEU A 1 88 ? -2.414 9.593 -1.612 1.00 92.06 88 LEU A C 1
ATOM 633 O O . LEU A 1 88 ? -3.445 10.104 -2.049 1.00 92.06 88 LEU A O 1
ATOM 637 N N . ASN A 1 89 ? -1.239 9.783 -2.214 1.00 92.25 89 ASN A N 1
ATOM 638 C CA . ASN A 1 89 ? -1.088 10.570 -3.439 1.00 92.25 89 ASN A CA 1
ATOM 639 C C . ASN A 1 89 ? -1.701 9.880 -4.665 1.00 92.25 89 ASN A C 1
ATOM 641 O O . ASN A 1 89 ? -2.310 10.563 -5.490 1.00 92.25 89 ASN A O 1
ATOM 645 N N . MET A 1 90 ? -1.604 8.549 -4.761 1.00 93.69 90 MET A N 1
ATOM 646 C CA . MET A 1 90 ? -2.312 7.751 -5.771 1.00 93.69 90 MET A CA 1
ATOM 647 C C . MET A 1 90 ? -3.827 7.929 -5.650 1.00 93.69 90 MET A C 1
ATOM 649 O O . MET A 1 90 ? -4.510 8.047 -6.660 1.00 93.69 90 MET A O 1
ATOM 653 N N . THR A 1 91 ? -4.342 7.992 -4.420 1.00 91.38 91 THR A N 1
ATOM 654 C CA . THR A 1 91 ? -5.768 8.222 -4.146 1.00 91.38 91 THR A CA 1
ATOM 655 C C . THR A 1 91 ? -6.196 9.621 -4.600 1.00 91.38 91 THR A C 1
ATOM 657 O O . THR A 1 91 ? -7.206 9.769 -5.280 1.00 91.38 91 THR A O 1
ATOM 660 N N . LYS A 1 92 ? -5.410 10.660 -4.284 1.00 90.19 92 LYS A N 1
ATOM 661 C CA . LYS A 1 92 ? -5.702 12.051 -4.687 1.00 90.19 92 LYS A CA 1
ATOM 662 C C . LYS A 1 92 ? -5.648 12.261 -6.204 1.00 90.19 92 LYS A C 1
ATOM 664 O O . LYS A 1 92 ? -6.414 13.060 -6.731 1.00 90.19 92 LYS A O 1
ATOM 669 N N . ASN A 1 93 ? -4.757 11.550 -6.895 1.00 90.94 93 ASN A N 1
ATOM 670 C CA . ASN A 1 93 ? -4.511 11.695 -8.330 1.00 90.94 93 ASN A CA 1
ATOM 671 C C . ASN A 1 93 ? -4.724 10.359 -9.051 1.00 90.94 93 ASN A C 1
ATOM 673 O O . ASN A 1 93 ? -3.796 9.797 -9.633 1.00 90.94 93 ASN A O 1
ATOM 677 N N . ILE A 1 94 ? -5.950 9.829 -9.013 1.00 88.94 94 ILE A N 1
ATOM 678 C CA . ILE A 1 94 ? -6.238 8.460 -9.471 1.00 88.94 94 ILE A CA 1
ATOM 679 C C . ILE A 1 94 ? -5.833 8.197 -10.931 1.00 88.94 94 ILE A C 1
ATOM 681 O O . ILE A 1 94 ? -5.309 7.125 -11.237 1.00 88.94 94 ILE A O 1
ATOM 685 N N . ASN A 1 95 ? -5.981 9.196 -11.808 1.00 91.94 95 ASN A N 1
ATOM 686 C CA . ASN A 1 95 ? -5.604 9.109 -13.224 1.00 91.94 95 ASN A CA 1
ATOM 687 C C . ASN A 1 95 ? -4.085 8.976 -13.432 1.00 91.94 95 ASN A C 1
ATOM 689 O O . ASN A 1 95 ? -3.652 8.415 -14.433 1.00 91.94 95 ASN A O 1
ATOM 693 N N . GLU A 1 96 ? -3.279 9.455 -12.481 1.00 94.50 96 GLU A N 1
ATOM 694 C CA . GLU A 1 96 ? -1.813 9.382 -12.514 1.00 94.50 96 GLU A CA 1
ATOM 695 C C . GLU A 1 96 ? -1.247 8.342 -11.537 1.00 94.50 96 GLU A C 1
ATOM 697 O O . GLU A 1 96 ? -0.031 8.190 -11.422 1.00 94.50 96 GLU A O 1
ATOM 702 N N . SER A 1 97 ? -2.108 7.592 -10.844 1.00 93.25 97 SER A N 1
ATOM 703 C CA . SER A 1 97 ? -1.718 6.642 -9.793 1.00 93.25 97 SER A CA 1
ATOM 704 C C . SER A 1 97 ? -0.656 5.632 -10.245 1.00 93.25 97 SER A C 1
ATOM 706 O O . SER A 1 97 ? 0.275 5.337 -9.494 1.00 93.25 97 SER A O 1
ATOM 708 N N . ALA A 1 98 ? -0.749 5.151 -11.489 1.00 93.44 98 ALA A N 1
ATOM 709 C CA . ALA A 1 98 ? 0.237 4.251 -12.077 1.00 93.44 98 ALA A CA 1
ATOM 710 C C . ALA A 1 98 ? 1.627 4.902 -12.191 1.00 93.44 98 ALA A C 1
ATOM 712 O O . ALA A 1 98 ? 2.621 4.288 -11.803 1.00 93.44 98 ALA A O 1
ATOM 713 N N . ASN A 1 99 ? 1.692 6.153 -12.660 1.00 96.00 99 ASN A N 1
ATOM 714 C CA . ASN A 1 99 ? 2.945 6.899 -12.792 1.00 96.00 99 ASN A CA 1
ATOM 715 C C . ASN A 1 99 ? 3.535 7.219 -11.417 1.00 96.00 99 ASN A C 1
ATOM 717 O O . ASN A 1 99 ? 4.723 7.008 -11.194 1.00 96.00 99 ASN A O 1
ATOM 721 N N . ILE A 1 100 ? 2.694 7.630 -10.462 1.00 96.12 100 ILE A N 1
ATOM 722 C CA . ILE A 1 100 ? 3.107 7.919 -9.082 1.00 96.12 100 ILE A CA 1
ATOM 723 C C . ILE A 1 100 ? 3.782 6.696 -8.448 1.00 96.12 100 ILE A C 1
ATOM 725 O O . ILE A 1 100 ? 4.879 6.810 -7.898 1.00 96.12 100 ILE A O 1
ATOM 729 N N . LEU A 1 101 ? 3.158 5.518 -8.544 1.00 95.38 101 LEU A N 1
ATOM 730 C CA . LEU A 1 101 ? 3.730 4.288 -7.999 1.00 95.38 101 LEU A CA 1
ATOM 731 C C . LEU A 1 101 ? 5.018 3.889 -8.728 1.00 95.38 101 LEU A C 1
ATOM 733 O O . LEU A 1 101 ? 6.005 3.506 -8.092 1.00 95.38 101 LEU A O 1
ATOM 737 N N . TYR A 1 102 ? 5.016 3.982 -10.058 1.00 94.69 102 TYR A N 1
ATOM 738 C CA . TYR A 1 102 ? 6.174 3.637 -10.870 1.00 94.69 102 TYR A CA 1
ATOM 739 C C . TYR A 1 102 ? 7.382 4.516 -10.534 1.00 94.69 102 TYR A C 1
ATOM 741 O O . TYR A 1 102 ? 8.434 3.988 -10.178 1.00 94.69 102 TYR A O 1
ATOM 749 N N . ASP A 1 103 ? 7.231 5.838 -10.574 1.00 94.44 103 ASP A N 1
ATOM 750 C CA . ASP A 1 103 ? 8.340 6.774 -10.398 1.00 94.44 103 ASP A CA 1
ATOM 751 C C . ASP A 1 103 ? 8.879 6.794 -8.967 1.00 94.44 103 ASP A C 1
ATOM 753 O O . ASP A 1 103 ? 10.087 6.934 -8.768 1.00 94.44 103 ASP A O 1
ATOM 757 N N . GLN A 1 104 ? 8.014 6.642 -7.959 1.00 93.81 104 GLN A N 1
ATOM 758 C CA . GLN A 1 104 ? 8.426 6.807 -6.561 1.00 93.81 104 GLN A CA 1
ATOM 759 C C . GLN A 1 104 ? 8.886 5.511 -5.886 1.00 93.81 104 GLN A C 1
ATOM 761 O O . GLN A 1 104 ? 9.658 5.584 -4.921 1.00 93.81 104 GLN A O 1
ATOM 766 N N . ILE A 1 105 ? 8.433 4.349 -6.377 1.00 92.88 105 ILE A N 1
ATOM 767 C CA . ILE A 1 105 ? 8.714 3.035 -5.779 1.00 92.88 105 ILE A CA 1
ATOM 768 C C . ILE A 1 105 ? 9.457 2.108 -6.746 1.00 92.88 105 ILE A C 1
ATOM 770 O O . ILE A 1 105 ? 10.531 1.615 -6.404 1.00 92.88 105 ILE A O 1
ATOM 774 N N . LEU A 1 106 ? 8.923 1.865 -7.949 1.00 92.25 106 LEU A N 1
ATOM 775 C CA . LEU A 1 106 ? 9.463 0.831 -8.845 1.00 92.25 106 LEU A CA 1
ATOM 776 C C . LEU A 1 106 ? 10.759 1.258 -9.534 1.00 92.25 106 LEU A C 1
ATOM 778 O O . LEU A 1 106 ? 11.741 0.519 -9.522 1.00 92.25 106 LEU A O 1
ATOM 782 N N . LYS A 1 107 ? 10.777 2.455 -10.121 1.00 91.88 107 LYS A N 1
ATOM 783 C CA . LYS A 1 107 ? 11.912 2.981 -10.880 1.00 91.88 107 LYS A CA 1
ATOM 784 C C . LYS A 1 107 ? 13.188 3.096 -10.035 1.00 91.88 107 LYS A C 1
ATOM 786 O O . LYS A 1 107 ? 14.217 2.638 -10.523 1.00 91.88 107 LYS A O 1
ATOM 791 N N . PRO A 1 108 ? 13.168 3.605 -8.784 1.00 87.56 108 PRO A N 1
ATOM 792 C CA . PRO A 1 108 ? 14.357 3.604 -7.932 1.00 87.56 108 PRO A CA 1
ATOM 793 C C . PRO A 1 108 ? 14.871 2.191 -7.651 1.00 87.56 108 PRO A C 1
ATOM 795 O O . PRO A 1 108 ? 16.073 1.952 -7.682 1.00 87.56 108 PRO A O 1
ATOM 798 N N . PHE A 1 109 ? 13.967 1.235 -7.420 1.00 84.38 109 PHE A N 1
ATOM 799 C CA . PHE A 1 109 ? 14.358 -0.145 -7.154 1.00 84.38 109 PHE A CA 1
ATOM 800 C C . PHE A 1 109 ? 15.006 -0.796 -8.381 1.00 84.38 109 PHE A C 1
ATOM 802 O O . PHE A 1 109 ? 16.077 -1.381 -8.273 1.00 84.38 109 PHE A O 1
ATOM 809 N N . ILE A 1 110 ? 14.391 -0.663 -9.559 1.00 85.12 110 ILE A N 1
ATOM 810 C CA . ILE A 1 110 ? 14.910 -1.229 -10.813 1.00 85.12 110 ILE A CA 1
ATOM 811 C C . ILE A 1 110 ? 16.211 -0.532 -11.234 1.00 85.12 110 ILE A C 1
ATOM 813 O O . ILE A 1 110 ? 17.148 -1.197 -11.671 1.00 85.12 110 ILE A O 1
ATOM 817 N N . GLY A 1 111 ? 16.298 0.791 -11.070 1.00 78.69 111 GLY A N 1
ATOM 818 C CA . GLY A 1 111 ? 17.512 1.561 -11.346 1.00 78.69 111 GLY A CA 1
ATOM 819 C C . GLY A 1 111 ? 18.699 1.062 -10.524 1.00 78.69 111 GLY A C 1
ATOM 820 O O . GLY A 1 111 ? 19.748 0.768 -11.087 1.00 78.69 111 GLY A O 1
ATOM 821 N N . ASN A 1 112 ? 18.490 0.825 -9.226 1.00 74.06 112 ASN A N 1
ATOM 822 C CA . ASN A 1 112 ? 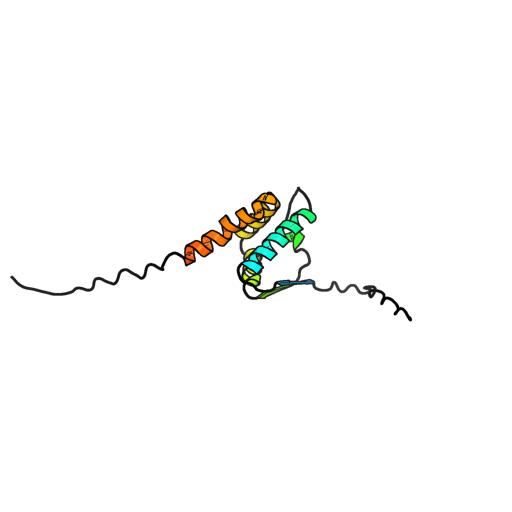19.517 0.286 -8.328 1.00 74.06 112 ASN A CA 1
ATOM 823 C C . ASN A 1 112 ? 19.923 -1.166 -8.637 1.00 74.06 112 ASN A C 1
ATOM 825 O O . ASN A 1 112 ? 20.988 -1.598 -8.211 1.00 74.06 112 ASN A O 1
ATOM 829 N N . LEU A 1 113 ? 19.094 -1.932 -9.355 1.00 71.62 113 LEU A N 1
ATOM 830 C CA . LEU A 1 113 ? 19.465 -3.264 -9.852 1.00 71.62 113 LEU A CA 1
ATOM 831 C C . LEU A 1 113 ? 20.268 -3.209 -11.159 1.00 71.62 113 LEU A C 1
ATOM 833 O O . LEU A 1 113 ? 20.917 -4.189 -11.517 1.00 71.62 113 LEU A O 1
ATOM 837 N N . SER A 1 114 ? 20.165 -2.101 -11.894 1.00 65.19 114 SER A N 1
ATOM 838 C CA . SER A 1 114 ? 20.749 -1.937 -13.229 1.00 65.19 114 SER A CA 1
ATOM 839 C C . SER A 1 114 ? 22.158 -1.350 -13.182 1.00 65.19 114 SER A C 1
ATOM 841 O O . SER A 1 114 ? 22.914 -1.508 -14.140 1.00 65.19 114 SER A O 1
ATOM 843 N N . GLU A 1 115 ? 22.524 -0.682 -12.086 1.00 61.22 115 GLU A N 1
ATOM 844 C CA . GLU A 1 115 ? 23.904 -0.264 -11.871 1.00 61.22 115 GLU A CA 1
ATOM 845 C C . GLU A 1 115 ? 24.744 -1.485 -11.468 1.00 61.22 115 GLU A C 1
ATOM 847 O O . GLU A 1 115 ? 24.462 -2.106 -10.438 1.00 61.22 115 GLU A O 1
ATOM 852 N N . PRO A 1 116 ? 25.767 -1.878 -12.256 1.00 55.94 116 PRO A N 1
ATOM 853 C CA . PRO A 1 116 ? 26.697 -2.899 -11.809 1.00 55.94 116 PRO A CA 1
ATOM 854 C C . PRO A 1 116 ? 27.307 -2.411 -10.499 1.00 55.94 116 PRO A C 1
ATOM 856 O O . PRO A 1 116 ? 27.822 -1.294 -10.431 1.00 55.94 116 PRO A O 1
ATOM 859 N N . SER A 1 117 ? 27.239 -3.241 -9.455 1.00 59.09 117 SER A N 1
ATOM 860 C CA . SER A 1 117 ? 27.973 -3.001 -8.217 1.00 59.09 117 SER A CA 1
ATOM 861 C C . SER A 1 117 ? 29.399 -2.640 -8.610 1.00 59.09 117 SER A C 1
ATOM 863 O O . SER A 1 117 ? 30.075 -3.475 -9.216 1.00 59.09 117 SER A O 1
ATOM 865 N N . ASN A 1 118 ? 29.841 -1.414 -8.328 1.00 53.75 118 ASN A N 1
ATOM 866 C CA . ASN A 1 118 ? 31.244 -1.054 -8.442 1.00 53.75 118 ASN A CA 1
ATOM 867 C C . ASN A 1 118 ? 32.013 -2.009 -7.529 1.00 53.75 118 ASN A C 1
ATOM 869 O O . ASN A 1 118 ? 32.126 -1.789 -6.323 1.00 53.75 118 ASN A O 1
ATOM 873 N N . ALA A 1 119 ? 32.485 -3.112 -8.112 1.00 52.03 119 ALA A N 1
ATOM 874 C CA . ALA A 1 119 ? 33.496 -3.949 -7.525 1.00 52.03 119 ALA A CA 1
ATOM 875 C C . ALA A 1 119 ? 34.665 -3.011 -7.242 1.00 52.03 119 ALA A C 1
ATOM 877 O O . ALA A 1 119 ? 35.171 -2.334 -8.137 1.00 52.03 119 ALA A O 1
ATOM 878 N N . THR A 1 120 ? 34.976 -2.918 -5.957 1.00 52.72 120 THR A N 1
ATOM 879 C CA . THR A 1 120 ? 36.139 -2.302 -5.333 1.00 52.72 120 THR A CA 1
ATOM 880 C C . THR A 1 120 ? 37.279 -2.064 -6.330 1.00 52.72 120 THR A C 1
ATOM 882 O O . THR A 1 120 ? 37.703 -3.033 -6.967 1.00 52.72 120 THR A O 1
ATOM 885 N N . PRO A 1 121 ? 37.842 -0.843 -6.455 1.00 46.28 121 PRO A N 1
ATOM 886 C CA . PRO A 1 121 ? 39.118 -0.685 -7.134 1.00 46.28 121 PRO A CA 1
ATOM 887 C C . PRO A 1 121 ? 40.099 -1.654 -6.478 1.00 46.28 121 PRO A C 1
ATOM 889 O O . PRO A 1 121 ? 40.330 -1.583 -5.268 1.00 46.28 121 PRO A O 1
ATOM 892 N N . ALA A 1 122 ? 40.593 -2.615 -7.260 1.00 48.25 122 ALA A N 1
ATOM 893 C CA . ALA A 1 122 ? 41.585 -3.570 -6.807 1.00 48.25 122 ALA A CA 1
ATOM 894 C C . ALA A 1 122 ? 42.724 -2.799 -6.134 1.00 48.25 122 ALA A C 1
ATOM 896 O O . ALA A 1 122 ? 43.230 -1.818 -6.683 1.00 48.25 122 ALA A O 1
ATOM 897 N N . ALA A 1 123 ? 43.082 -3.227 -4.924 1.00 50.50 123 ALA A N 1
ATOM 898 C CA . ALA A 1 123 ? 44.212 -2.695 -4.190 1.00 50.50 123 ALA A CA 1
ATOM 899 C C . ALA A 1 123 ? 45.436 -2.635 -5.116 1.00 50.50 123 ALA A C 1
ATOM 901 O O . ALA A 1 123 ? 45.917 -3.668 -5.584 1.00 50.50 123 ALA A O 1
ATOM 902 N N . ASN A 1 124 ? 45.942 -1.428 -5.379 1.00 49.41 124 ASN A N 1
ATOM 903 C CA . ASN A 1 124 ? 47.286 -1.257 -5.909 1.00 49.41 124 ASN A CA 1
ATOM 904 C C . ASN A 1 124 ? 48.258 -1.688 -4.807 1.00 49.41 124 ASN A C 1
ATOM 906 O O . ASN A 1 124 ? 48.663 -0.885 -3.969 1.00 49.41 124 ASN A O 1
ATOM 910 N N . ASN A 1 125 ? 48.583 -2.976 -4.798 1.00 52.69 125 ASN A N 1
ATOM 911 C CA . ASN A 1 125 ? 49.708 -3.518 -4.066 1.00 52.69 125 ASN A CA 1
ATOM 912 C C . ASN A 1 125 ? 50.795 -3.863 -5.091 1.00 52.69 125 ASN A C 1
ATOM 914 O O . ASN A 1 125 ? 50.922 -5.002 -5.532 1.00 52.69 125 ASN A O 1
ATOM 918 N N . GLY A 1 126 ? 51.523 -2.836 -5.528 1.00 42.06 126 GLY A N 1
ATOM 919 C CA . GLY A 1 126 ? 52.713 -2.952 -6.366 1.00 42.06 126 GLY A CA 1
ATOM 920 C C . GLY A 1 126 ? 53.952 -2.462 -5.623 1.00 42.06 126 GLY A C 1
ATOM 921 O O . GLY A 1 126 ? 54.433 -1.360 -5.861 1.00 42.06 126 GLY A O 1
ATOM 922 N N . THR A 1 127 ? 54.471 -3.281 -4.710 1.00 50.59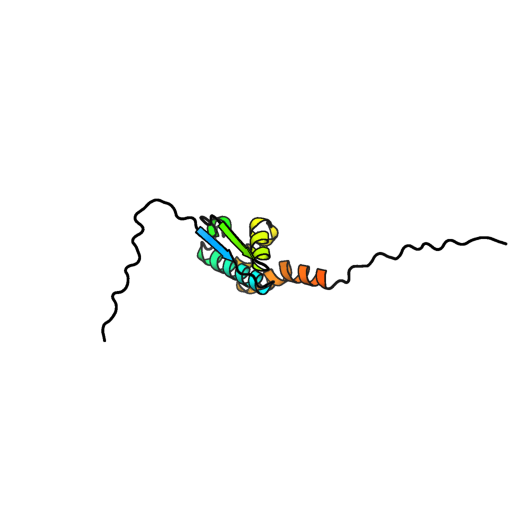 127 THR A N 1
ATOM 923 C CA . THR A 1 127 ? 55.837 -3.178 -4.176 1.00 50.59 127 THR A CA 1
ATOM 924 C C . THR A 1 127 ? 56.850 -3.777 -5.155 1.00 50.59 127 THR A C 1
ATOM 926 O O . THR A 1 127 ? 56.735 -4.953 -5.492 1.00 50.59 127 THR A O 1
ATOM 929 N N . ASN A 1 128 ? 57.855 -2.993 -5.556 1.00 45.28 128 ASN A N 1
ATOM 930 C CA . ASN A 1 128 ? 59.271 -3.354 -5.789 1.00 45.28 128 ASN A CA 1
ATOM 931 C C . ASN A 1 128 ? 59.945 -2.095 -6.372 1.00 45.28 128 ASN A C 1
ATOM 933 O O . ASN A 1 128 ? 59.411 -1.511 -7.302 1.00 45.28 128 ASN A O 1
ATOM 937 N N . GLY A 1 129 ? 61.057 -1.545 -5.895 1.00 42.88 129 GLY A N 1
ATOM 938 C CA . GLY A 1 129 ? 62.215 -2.149 -5.250 1.00 42.88 129 GLY A CA 1
ATOM 939 C C . GLY A 1 129 ? 63.463 -1.692 -6.023 1.00 42.88 129 GLY A C 1
ATOM 940 O O . GLY A 1 129 ? 63.700 -2.181 -7.116 1.00 42.88 129 GLY A O 1
ATOM 941 N N . THR A 1 130 ? 64.213 -0.749 -5.436 1.00 46.66 130 THR A N 1
ATOM 942 C CA . THR A 1 130 ? 65.686 -0.557 -5.496 1.00 46.66 130 THR A CA 1
ATOM 943 C C . THR A 1 130 ? 66.462 -0.474 -6.831 1.00 46.66 130 THR A C 1
ATOM 945 O O . THR A 1 130 ? 66.502 -1.438 -7.587 1.00 46.66 130 THR A O 1
ATOM 948 N N . ASN A 1 131 ? 67.257 0.609 -6.955 1.00 43.97 131 ASN A N 1
ATOM 949 C CA . ASN A 1 131 ? 68.705 0.686 -7.290 1.00 43.97 131 ASN A CA 1
ATOM 950 C C . ASN A 1 131 ? 69.064 1.686 -8.405 1.00 43.97 131 ASN A C 1
ATOM 952 O O . ASN A 1 131 ? 68.573 1.565 -9.525 1.00 43.97 131 ASN A O 1
ATOM 956 N N . GLY A 1 132 ? 70.000 2.597 -8.096 1.00 38.09 132 GLY A N 1
ATOM 957 C CA . GLY A 1 132 ? 70.679 3.489 -9.044 1.00 38.09 132 GLY A CA 1
ATOM 958 C C . GLY A 1 132 ? 70.996 4.850 -8.455 1.00 38.09 132 GLY A C 1
ATOM 959 O O . GLY A 1 132 ? 70.187 5.765 -8.705 1.00 38.09 132 GLY A O 1
#

Secondary structure (DSSP, 8-state):
-PPPP--PPP---S---PPEEEEE---HHHHHHHHHHHHHHHHHHH-SSS---HHHHTTTEEEEEE-THHHHHHHHHHH-HHHHHHHHHHHHTGGGHHHHHIIIIIHHHHHHHHS-----PPP---------

pLDDT: mean 78.46, std 19.23, range [36.44, 96.31]

Foldseek 3Di:
DDDDDDPDDDDPDDPPLDQAEAEQEADAVVSLLVVLLVLLVVLLVQDPDDDSDVCSVCPRHPYYHYDHNRVVNVCCVVPPPQSVVLSPVCNVVVVCNVVSCCVSPVVVVVVVVPDDPPDDPPDPPDDDDDDD